Protein AF-A0A285Q6H0-F1 (afdb_monomer_lite)

Secondary structure (DSSP, 8-state):
-------HHHHHHH-TT---EEEEEE-TTS-EEEEEE-GGGHHHHHTT--

Radius of gyration: 13.18 Å; chains: 1; bounding box: 30×27×30 Å

Structure (mmCIF, N/CA/C/O backbone):
data_AF-A0A285Q6H0-F1
#
_entry.id   AF-A0A285Q6H0-F1
#
loop_
_atom_site.group_PDB
_atom_site.id
_atom_site.type_symbol
_atom_site.label_atom_id
_atom_site.label_alt_id
_atom_site.label_comp_id
_atom_site.label_asym_id
_atom_site.label_entity_id
_atom_site.label_seq_id
_atom_site.pdbx_PDB_ins_code
_atom_site.Cartn_x
_atom_site.Cartn_y
_atom_site.Cartn_z
_atom_site.occupancy
_atom_site.B_iso_or_equiv
_atom_site.auth_seq_id
_atom_site.auth_comp_id
_atom_site.auth_asym_id
_atom_site.auth_atom_id
_atom_site.pdbx_PDB_model_num
ATOM 1 N N . MET A 1 1 ? -18.209 -12.637 -11.529 1.00 42.97 1 MET A N 1
ATOM 2 C CA . MET A 1 1 ? -18.074 -12.651 -10.059 1.00 42.97 1 MET A CA 1
ATOM 3 C C . MET A 1 1 ? -17.840 -11.223 -9.585 1.00 42.97 1 MET A C 1
ATOM 5 O O . MET A 1 1 ? -16.889 -10.615 -10.044 1.00 42.97 1 MET A O 1
ATOM 9 N N . GLY A 1 2 ? -18.743 -10.693 -8.754 1.00 44.75 2 GLY A N 1
ATOM 10 C CA . GLY A 1 2 ? -18.526 -9.535 -7.876 1.00 44.75 2 GLY A CA 1
ATOM 11 C C . GLY A 1 2 ? -18.222 -8.161 -8.487 1.00 44.75 2 GLY A C 1
ATOM 12 O O . GLY A 1 2 ? -17.170 -7.609 -8.200 1.00 44.75 2 GLY A O 1
ATOM 13 N N . THR A 1 3 ? -19.166 -7.525 -9.189 1.00 49.56 3 THR A N 1
ATOM 14 C CA . THR A 1 3 ? -19.218 -6.047 -9.241 1.00 49.56 3 THR A CA 1
ATOM 15 C C . THR A 1 3 ? -19.981 -5.526 -8.020 1.00 49.56 3 THR A C 1
ATOM 17 O O . THR A 1 3 ? -21.042 -4.921 -8.135 1.00 49.56 3 THR A O 1
ATOM 20 N N . GLY A 1 4 ? -19.479 -5.832 -6.825 1.00 52.44 4 GLY A N 1
ATOM 21 C CA . GLY A 1 4 ? -19.863 -5.122 -5.611 1.00 52.44 4 GLY A CA 1
ATOM 22 C C . GLY A 1 4 ? -18.828 -4.032 -5.408 1.00 52.44 4 GLY A C 1
ATOM 23 O O . GLY A 1 4 ? -17.805 -4.291 -4.783 1.00 52.44 4 GLY A O 1
ATOM 24 N N . SER A 1 5 ? -19.019 -2.855 -6.007 1.00 60.59 5 SER A N 1
ATOM 25 C CA . SER A 1 5 ? -18.088 -1.741 -5.814 1.00 60.59 5 SER A CA 1
ATOM 26 C C . SER A 1 5 ? -18.216 -1.233 -4.378 1.00 60.59 5 SER A C 1
ATOM 28 O O . SER A 1 5 ? -19.009 -0.337 -4.088 1.00 60.59 5 SER A O 1
ATOM 30 N N . VAL A 1 6 ? -17.471 -1.838 -3.457 1.00 68.06 6 VAL A N 1
ATOM 31 C CA . VAL A 1 6 ? -17.282 -1.288 -2.116 1.00 68.06 6 VAL A CA 1
ATOM 32 C C . VAL A 1 6 ? -16.494 0.004 -2.292 1.00 68.06 6 VAL A C 1
ATOM 34 O O . VAL A 1 6 ? -15.418 0.004 -2.892 1.00 68.06 6 VAL A O 1
ATOM 37 N N . SER A 1 7 ? -17.048 1.125 -1.829 1.00 81.31 7 SER A N 1
ATOM 38 C CA . SER A 1 7 ? -16.318 2.389 -1.864 1.00 81.31 7 SER A CA 1
ATOM 39 C C . SER A 1 7 ? -15.093 2.290 -0.959 1.00 81.31 7 SER A C 1
ATOM 41 O O . SER A 1 7 ? -15.137 1.651 0.094 1.00 81.31 7 SER A O 1
ATOM 43 N N . THR A 1 8 ? -13.996 2.944 -1.341 1.00 81.25 8 THR A N 1
ATOM 44 C CA . THR A 1 8 ? -12.779 3.001 -0.520 1.00 81.25 8 THR A CA 1
ATOM 45 C C . THR A 1 8 ? -13.100 3.437 0.912 1.00 81.25 8 THR A C 1
ATOM 47 O O . THR A 1 8 ? -12.597 2.846 1.857 1.00 81.25 8 THR A O 1
ATOM 50 N N . ASP A 1 9 ? -14.018 4.390 1.088 1.00 83.75 9 ASP A N 1
ATOM 51 C CA . ASP A 1 9 ? -14.472 4.845 2.404 1.00 83.75 9 ASP A CA 1
ATOM 52 C C . ASP A 1 9 ? -15.157 3.742 3.227 1.00 83.75 9 ASP A C 1
ATOM 54 O O . ASP A 1 9 ? -14.938 3.643 4.434 1.00 83.75 9 ASP A O 1
ATOM 58 N N . ALA A 1 10 ? -15.985 2.905 2.593 1.00 87.06 10 ALA A N 1
ATOM 59 C CA . ALA A 1 10 ? -16.629 1.779 3.264 1.00 87.06 10 ALA A CA 1
ATOM 60 C C . ALA A 1 10 ? -15.602 0.716 3.677 1.00 87.06 10 ALA A C 1
ATOM 62 O O . ALA A 1 10 ? -15.688 0.187 4.783 1.00 87.06 10 ALA A O 1
ATOM 63 N N . PHE A 1 11 ? -14.600 0.462 2.832 1.00 87.94 11 PHE A N 1
ATOM 64 C CA . PHE A 1 11 ? -13.496 -0.443 3.149 1.00 87.94 11 PHE A CA 1
ATOM 65 C C . PHE A 1 11 ? -12.661 0.071 4.331 1.00 87.94 11 PHE A C 1
ATOM 67 O O . PHE A 1 11 ? -12.433 -0.661 5.288 1.00 87.94 11 PHE A O 1
ATOM 74 N N . LEU A 1 12 ? -12.274 1.349 4.323 1.00 88.38 12 LEU A N 1
ATOM 75 C CA . LEU A 1 12 ? -11.483 1.946 5.405 1.00 88.38 12 LEU A CA 1
ATOM 76 C C . LEU A 1 12 ? -12.228 1.949 6.748 1.00 88.38 12 LEU A C 1
ATOM 78 O O . LEU A 1 12 ? -11.618 1.717 7.786 1.00 88.38 12 LEU A O 1
ATOM 82 N N . LYS A 1 13 ? -13.549 2.168 6.741 1.00 88.81 13 LYS A N 1
ATOM 83 C CA . LYS A 1 13 ? -14.373 2.085 7.961 1.00 88.81 13 LYS A CA 1
ATOM 84 C C . LYS A 1 13 ? -14.508 0.661 8.499 1.00 88.81 13 LYS A C 1
ATOM 86 O O . LYS A 1 13 ? -14.629 0.495 9.708 1.00 88.81 13 LYS A O 1
ATOM 91 N N . ALA A 1 14 ? -14.527 -0.340 7.619 1.00 92.75 14 ALA A N 1
ATOM 92 C CA . ALA A 1 14 ? -14.635 -1.745 8.007 1.00 92.75 14 ALA A CA 1
ATOM 93 C C . ALA A 1 14 ? -13.330 -2.311 8.596 1.00 92.75 14 ALA A C 1
ATOM 95 O O . ALA A 1 14 ? -13.385 -3.313 9.303 1.00 92.75 14 ALA A O 1
ATOM 96 N N . HIS A 1 15 ? -12.193 -1.659 8.331 1.00 91.94 15 HIS A N 1
ATOM 97 C CA . HIS A 1 15 ? -10.855 -2.120 8.709 1.00 91.94 15 HIS A CA 1
ATOM 98 C C . HIS A 1 15 ? -10.065 -1.047 9.481 1.00 91.94 15 HIS A C 1
ATOM 100 O O . HIS A 1 15 ? -9.071 -0.523 8.968 1.00 91.94 15 HIS A O 1
ATOM 106 N N . PRO A 1 16 ? -10.485 -0.678 10.708 1.00 91.81 16 PRO A N 1
ATOM 107 C CA . PRO A 1 16 ? -9.787 0.321 11.523 1.00 91.81 16 PRO A CA 1
ATOM 108 C C . PRO A 1 16 ? -8.374 -0.111 11.955 1.00 91.81 16 PRO A C 1
ATOM 110 O O . PRO A 1 16 ? -7.571 0.729 12.351 1.00 91.81 16 PRO A O 1
ATOM 113 N N . GLU A 1 17 ? -8.054 -1.404 11.884 1.00 95.19 17 GLU A N 1
ATOM 114 C CA . GLU A 1 17 ? -6.725 -1.962 12.143 1.00 95.19 17 GLU A CA 1
ATOM 115 C C . GLU A 1 17 ? -5.707 -1.669 11.032 1.00 95.19 17 GLU A C 1
ATOM 117 O O . GLU A 1 17 ? -4.511 -1.906 11.214 1.00 95.19 17 GLU A O 1
ATOM 122 N N . LEU A 1 18 ? -6.160 -1.177 9.875 1.00 92.62 18 LEU A N 1
ATOM 123 C CA . LEU A 1 18 ? -5.302 -0.879 8.739 1.00 92.62 18 LEU A CA 1
ATOM 124 C C . LEU A 1 18 ? -4.355 0.281 9.075 1.00 92.62 18 LEU A C 1
ATOM 126 O O . LEU A 1 18 ? -4.765 1.432 9.177 1.00 92.62 18 LEU A O 1
ATOM 130 N N . GLN A 1 19 ? -3.066 -0.021 9.206 1.00 93.06 19 GLN A N 1
ATOM 131 C CA . GLN A 1 19 ? -2.054 0.979 9.563 1.00 93.06 19 GLN A CA 1
ATOM 132 C C . GLN A 1 19 ? -1.475 1.698 8.344 1.00 93.06 19 GLN A C 1
ATOM 134 O O . GLN A 1 19 ? -1.079 2.857 8.431 1.00 93.06 19 GLN A O 1
ATOM 139 N N . PHE A 1 20 ? -1.402 1.008 7.203 1.00 94.25 20 PHE A N 1
ATOM 140 C CA . PHE A 1 20 ? -0.712 1.505 6.020 1.00 94.25 20 PHE A CA 1
ATOM 141 C C . PHE A 1 20 ? -1.353 1.014 4.728 1.00 94.25 20 PHE A C 1
ATOM 143 O O . PHE A 1 20 ? -1.965 -0.052 4.680 1.00 94.25 20 PHE A O 1
ATOM 150 N N . VAL A 1 21 ? -1.126 1.777 3.663 1.00 92.25 21 VAL A N 1
ATOM 151 C CA . VAL A 1 21 ? -1.470 1.423 2.287 1.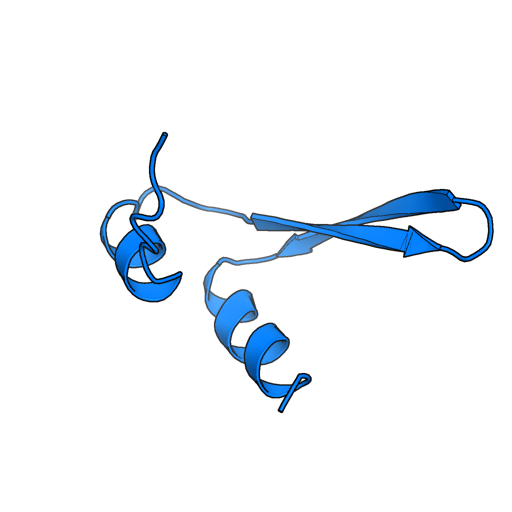00 92.25 21 VAL A CA 1
ATOM 152 C C . VAL A 1 21 ? -0.238 1.594 1.411 1.00 92.25 21 VAL A C 1
ATOM 154 O O . VAL A 1 21 ? 0.445 2.615 1.486 1.00 92.25 21 VAL A O 1
ATOM 157 N N . ASP A 1 22 ? 0.034 0.612 0.559 1.00 93.44 22 ASP A N 1
ATOM 158 C CA . ASP A 1 22 ? 1.110 0.692 -0.424 1.00 93.44 22 ASP A CA 1
ATOM 159 C C . ASP A 1 22 ? 0.550 1.195 -1.761 1.00 93.44 22 ASP A C 1
ATOM 161 O O . ASP A 1 22 ? -0.261 0.536 -2.409 1.00 93.44 22 ASP A O 1
ATOM 165 N N . LEU A 1 23 ? 0.974 2.390 -2.175 1.00 91.56 23 LEU A N 1
ATOM 166 C CA . LEU A 1 23 ? 0.682 2.946 -3.495 1.00 91.56 23 LEU A CA 1
ATOM 167 C C . LEU A 1 23 ? 1.716 2.425 -4.486 1.00 91.56 23 LEU A C 1
ATOM 169 O O . LEU A 1 23 ? 2.904 2.675 -4.295 1.00 91.56 23 LEU A O 1
ATOM 173 N N . LEU A 1 24 ? 1.277 1.736 -5.537 1.00 93.00 24 LEU A N 1
ATOM 174 C CA . LEU A 1 24 ? 2.148 1.138 -6.548 1.00 93.00 24 LEU A CA 1
ATOM 175 C C . LEU A 1 24 ? 1.919 1.812 -7.901 1.00 93.00 24 LEU A C 1
ATOM 177 O O . LEU A 1 24 ? 0.793 1.837 -8.393 1.00 93.00 24 LEU A O 1
ATOM 181 N N . ILE A 1 25 ? 2.980 2.347 -8.503 1.00 91.31 25 ILE A N 1
ATOM 182 C CA . ILE A 1 25 ? 2.928 2.998 -9.816 1.00 91.31 25 ILE A CA 1
ATOM 183 C C . ILE A 1 25 ? 4.093 2.477 -10.670 1.00 91.31 25 ILE A C 1
ATOM 185 O O . ILE A 1 25 ? 5.245 2.593 -10.244 1.00 91.31 25 ILE A O 1
ATOM 189 N N . PRO A 1 26 ? 3.837 1.899 -11.854 1.00 93.62 26 PRO A N 1
ATOM 190 C CA . PRO A 1 26 ? 4.894 1.561 -12.798 1.00 93.62 26 PRO A CA 1
ATOM 191 C C . PRO A 1 26 ? 5.455 2.820 -13.471 1.00 93.62 26 PRO A C 1
ATOM 193 O O . PRO A 1 26 ? 4.706 3.731 -13.822 1.00 93.62 26 PRO A O 1
ATOM 196 N N . ASP A 1 27 ? 6.772 2.871 -13.665 1.00 92.25 27 ASP A N 1
ATOM 197 C CA . ASP A 1 27 ? 7.406 3.878 -14.516 1.00 92.25 27 ASP A CA 1
ATOM 198 C C . ASP A 1 27 ? 7.386 3.480 -16.004 1.00 92.25 27 ASP A C 1
ATOM 200 O O . ASP A 1 27 ? 6.907 2.408 -16.380 1.00 92.25 27 ASP A O 1
ATOM 204 N N . ILE A 1 28 ? 7.906 4.360 -16.867 1.00 95.19 28 ILE A N 1
ATOM 205 C CA . ILE A 1 28 ? 7.928 4.164 -18.328 1.00 95.19 28 ILE A CA 1
ATOM 206 C C . ILE A 1 28 ? 8.719 2.927 -18.776 1.00 95.19 28 ILE A C 1
ATOM 208 O O . ILE A 1 28 ? 8.497 2.430 -19.876 1.00 95.19 28 ILE A O 1
ATOM 212 N N . ASN A 1 29 ? 9.622 2.423 -17.934 1.00 95.75 29 ASN A N 1
ATOM 213 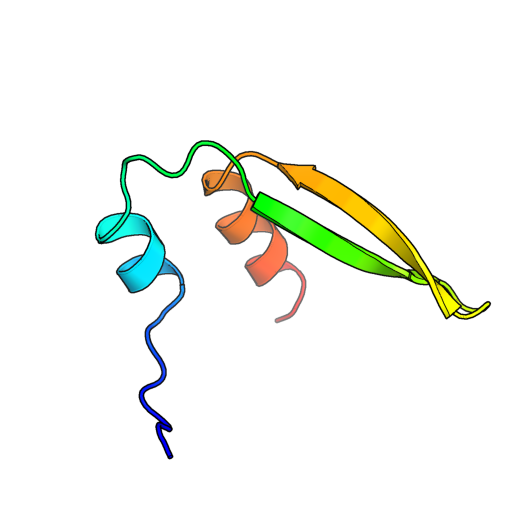C CA . ASN A 1 29 ? 10.409 1.224 -18.205 1.00 95.75 29 ASN A CA 1
ATOM 214 C C . ASN A 1 29 ? 9.742 -0.035 -17.623 1.00 95.75 29 ASN A C 1
ATOM 216 O O . ASN A 1 29 ? 10.341 -1.108 -17.628 1.00 95.75 29 ASN A O 1
ATOM 220 N N . GLY A 1 30 ? 8.519 0.089 -17.092 1.00 93.12 30 GLY A N 1
ATOM 221 C CA . GLY A 1 30 ? 7.776 -0.998 -16.460 1.00 93.12 30 GLY A CA 1
ATOM 222 C C . GLY A 1 30 ? 8.222 -1.309 -15.031 1.00 93.12 30 GLY A C 1
ATOM 223 O O . GLY A 1 30 ? 7.774 -2.306 -14.463 1.00 93.12 30 GLY A O 1
ATOM 224 N N . ILE A 1 31 ? 9.081 -0.486 -14.420 1.00 96.12 31 ILE A N 1
ATOM 225 C CA . ILE A 1 31 ? 9.533 -0.714 -13.045 1.00 96.12 31 ILE A CA 1
ATOM 226 C C . ILE A 1 31 ? 8.469 -0.194 -12.082 1.00 96.12 31 ILE A C 1
ATOM 228 O O . ILE A 1 31 ? 8.176 1.000 -12.043 1.00 96.12 31 ILE A O 1
ATOM 232 N N . VAL A 1 32 ? 7.916 -1.087 -11.262 1.00 95.38 32 VAL A N 1
ATOM 233 C CA . VAL A 1 32 ? 6.944 -0.725 -10.224 1.00 95.38 32 VAL A CA 1
ATOM 234 C C . VAL A 1 32 ? 7.650 -0.035 -9.061 1.00 95.38 32 VAL A C 1
ATOM 236 O O . VAL A 1 32 ? 8.530 -0.608 -8.418 1.00 95.38 32 VAL A O 1
ATOM 239 N N . ARG A 1 33 ? 7.233 1.196 -8.760 1.00 93.25 33 ARG A N 1
ATOM 240 C CA . ARG A 1 33 ? 7.680 1.963 -7.595 1.00 93.25 33 ARG A CA 1
ATOM 241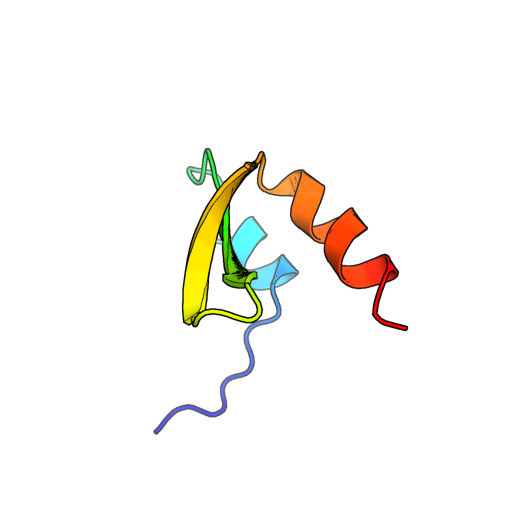 C C . ARG A 1 33 ? 6.557 2.035 -6.574 1.00 93.25 33 ARG A C 1
ATOM 243 O O . ARG A 1 33 ? 5.420 2.360 -6.909 1.00 93.25 33 ARG A O 1
ATOM 250 N N . GLY A 1 34 ? 6.901 1.717 -5.331 1.00 93.50 34 GLY A N 1
ATOM 251 C CA . GLY A 1 34 ? 5.979 1.720 -4.207 1.00 93.50 34 GLY A CA 1
ATOM 252 C C . GLY A 1 34 ? 6.206 2.901 -3.271 1.00 93.50 34 GLY A C 1
ATOM 253 O O . GLY A 1 34 ? 7.348 3.287 -3.021 1.00 93.50 34 GLY A O 1
ATOM 254 N N . LYS A 1 35 ? 5.129 3.439 -2.698 1.00 93.31 35 LYS A N 1
ATOM 255 C CA . LYS A 1 35 ? 5.184 4.316 -1.526 1.00 93.31 35 LYS A CA 1
ATOM 256 C C . LYS A 1 35 ? 4.167 3.859 -0.491 1.00 93.31 35 LYS A C 1
ATOM 258 O O . LYS A 1 35 ? 2.970 3.854 -0.765 1.00 93.31 35 LYS A O 1
ATOM 263 N N . ARG A 1 36 ? 4.647 3.557 0.714 1.00 94.88 36 ARG A N 1
ATOM 264 C CA . ARG A 1 36 ? 3.793 3.306 1.873 1.00 94.88 36 ARG A CA 1
ATOM 265 C C . ARG A 1 36 ? 3.265 4.622 2.433 1.00 94.88 36 ARG A C 1
ATOM 267 O O . ARG A 1 36 ? 4.042 5.550 2.665 1.00 94.88 36 ARG A O 1
ATOM 274 N N . VAL A 1 37 ? 1.958 4.713 2.635 1.00 93.31 37 VAL A N 1
ATOM 275 C CA . VAL A 1 37 ? 1.277 5.899 3.165 1.00 93.31 37 VAL A CA 1
ATOM 276 C C . VAL A 1 37 ? 0.270 5.517 4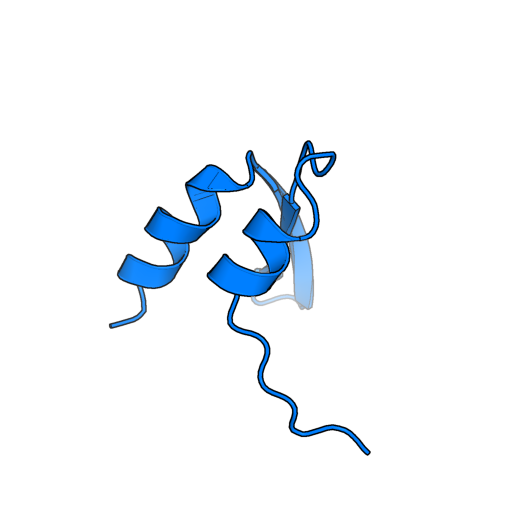.243 1.00 93.31 37 VAL A C 1
ATOM 278 O O . VAL A 1 37 ? -0.156 4.368 4.330 1.00 93.31 37 VAL A O 1
ATOM 281 N N . ASP A 1 38 ? -0.118 6.498 5.050 1.00 92.94 38 ASP A N 1
ATOM 282 C CA . ASP A 1 38 ? -1.258 6.379 5.957 1.00 92.94 38 ASP A CA 1
ATOM 283 C C . ASP A 1 38 ? -2.577 6.291 5.155 1.00 92.94 38 ASP A C 1
ATOM 285 O O . ASP A 1 38 ? -2.697 6.980 4.132 1.00 92.94 38 ASP A O 1
ATOM 289 N N . PRO A 1 39 ? -3.578 5.499 5.587 1.00 90.56 39 PRO A N 1
ATOM 290 C CA . PRO A 1 39 ? -4.850 5.375 4.874 1.00 90.56 39 PRO A CA 1
ATOM 291 C C . PRO A 1 39 ? -5.564 6.710 4.605 1.00 90.56 39 PRO A C 1
ATOM 293 O O . PRO A 1 39 ? -6.211 6.861 3.567 1.00 90.56 39 PRO A O 1
ATOM 296 N N . SER A 1 40 ? -5.401 7.719 5.470 1.00 87.19 40 SER A N 1
ATOM 297 C CA . SER A 1 40 ? -5.967 9.062 5.266 1.00 87.19 40 SER A CA 1
ATOM 298 C C . SER A 1 40 ? -5.408 9.780 4.029 1.00 87.19 40 SER A C 1
ATOM 300 O O . SER A 1 40 ? -6.072 10.653 3.463 1.00 87.19 40 SER A O 1
ATOM 302 N N . ALA A 1 41 ? -4.22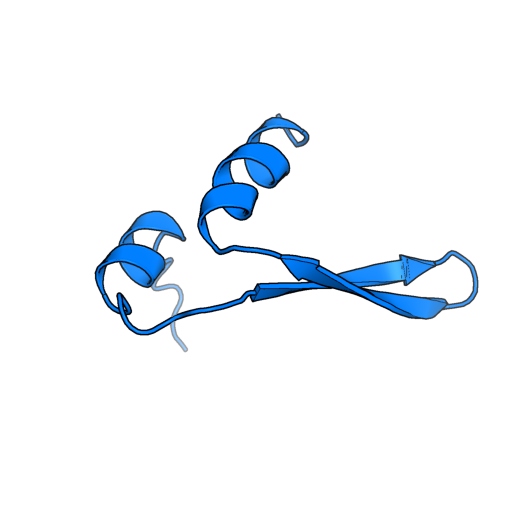1 9.395 3.543 1.00 86.81 41 ALA A N 1
ATOM 303 C CA . ALA A 1 41 ? -3.629 9.958 2.331 1.00 86.81 41 ALA A CA 1
ATOM 304 C C . ALA A 1 41 ? -4.405 9.582 1.058 1.00 86.81 41 ALA A C 1
ATOM 306 O O . ALA A 1 41 ? -4.316 10.308 0.064 1.00 86.81 41 ALA A O 1
ATOM 307 N N . LEU A 1 42 ? -5.202 8.505 1.079 1.00 83.56 42 LEU A N 1
ATOM 308 C CA . LEU A 1 42 ? -6.011 8.082 -0.070 1.00 83.56 42 LEU A CA 1
ATOM 309 C C . LEU A 1 42 ? -7.047 9.134 -0.485 1.00 83.56 42 LEU A C 1
ATOM 311 O O . LEU A 1 42 ? -7.321 9.287 -1.676 1.00 83.56 42 LEU A O 1
ATOM 315 N N . LEU A 1 43 ? -7.552 9.925 0.467 1.00 75.38 43 LEU A N 1
ATOM 316 C CA . LEU A 1 43 ? -8.470 11.034 0.188 1.00 75.38 43 LEU A CA 1
ATOM 317 C C . LEU A 1 43 ? -7.822 12.105 -0.702 1.00 75.38 43 LEU A C 1
ATOM 319 O O . LEU A 1 43 ? -8.480 12.668 -1.574 1.00 75.38 43 LEU A O 1
ATOM 323 N N . LYS A 1 44 ? -6.517 12.354 -0.521 1.00 70.44 44 LYS A N 1
ATOM 324 C CA . LYS A 1 44 ? -5.756 13.327 -1.320 1.00 70.44 44 LYS A CA 1
ATOM 325 C C . LYS A 1 44 ? -5.430 12.796 -2.713 1.00 70.44 44 LYS A C 1
ATOM 327 O O . LYS A 1 44 ? -5.524 13.545 -3.677 1.00 70.44 44 LYS A O 1
ATOM 332 N N . VAL A 1 45 ? -5.075 11.514 -2.824 1.00 66.56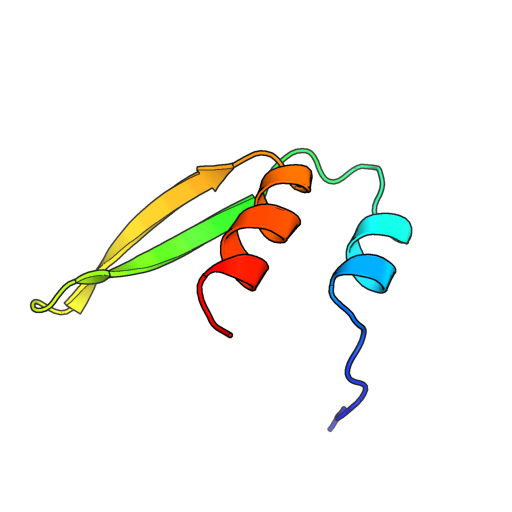 45 VAL A N 1
ATOM 333 C CA . VAL A 1 45 ? -4.765 10.877 -4.118 1.00 66.56 45 VAL A CA 1
ATOM 334 C C . VAL A 1 45 ? -5.991 10.869 -5.033 1.00 66.56 45 VAL A C 1
ATOM 336 O O . VAL A 1 45 ? -5.869 11.157 -6.219 1.00 66.56 45 VAL A O 1
ATOM 339 N N . ARG A 1 46 ? -7.187 10.621 -4.485 1.00 60.22 46 ARG A N 1
ATOM 340 C CA . ARG A 1 46 ? -8.441 10.664 -5.252 1.00 60.22 46 ARG A CA 1
ATOM 341 C C . ARG A 1 46 ? -8.730 12.047 -5.857 1.00 60.22 46 ARG A C 1
ATOM 343 O O . ARG A 1 46 ? -9.238 12.112 -6.970 1.00 60.22 46 ARG A O 1
ATOM 350 N N . ALA A 1 47 ? -8.409 13.134 -5.154 1.00 54.59 47 ALA A N 1
ATOM 351 C CA . ALA A 1 47 ? -8.708 14.502 -5.595 1.00 54.59 47 ALA A CA 1
ATOM 352 C C . ALA A 1 47 ? -7.851 14.989 -6.783 1.00 54.59 47 ALA A C 1
ATOM 354 O O . ALA A 1 47 ? -8.181 16.005 -7.382 1.00 54.59 47 ALA A O 1
ATOM 355 N N . LEU A 1 48 ? -6.772 14.277 -7.128 1.00 50.91 48 LEU A N 1
ATOM 356 C CA . LEU A 1 48 ? -5.903 14.603 -8.267 1.00 50.91 48 LEU A CA 1
ATOM 357 C C . LEU A 1 48 ? -6.385 14.010 -9.606 1.00 50.91 48 LEU A C 1
ATOM 359 O O . LEU A 1 48 ? -5.803 14.328 -10.636 1.00 50.91 48 LEU A O 1
ATOM 363 N N . ASN A 1 49 ? -7.431 13.175 -9.599 1.00 46.12 49 ASN A N 1
ATOM 364 C CA . ASN A 1 49 ? -7.944 12.469 -10.783 1.00 46.12 49 ASN A CA 1
ATOM 365 C C . ASN A 1 49 ? -9.357 12.925 -11.203 1.00 46.12 49 ASN A C 1
ATOM 367 O O . ASN A 1 49 ? -10.108 12.122 -11.759 1.00 46.12 49 ASN A O 1
ATOM 371 N N . ASN A 1 50 ? -9.732 14.176 -10.912 1.00 43.12 50 ASN A N 1
ATOM 372 C CA . ASN A 1 50 ? -11.031 14.750 -11.278 1.00 43.12 50 ASN A CA 1
ATOM 373 C C . ASN A 1 50 ? -10.870 15.915 -12.255 1.00 43.12 50 ASN A C 1
ATOM 375 O O . ASN A 1 50 ? -10.051 16.809 -11.946 1.00 43.12 50 ASN A O 1
#

Sequence (50 aa):
MGTGSVSTDAFLKAHPELQFVDLLIPDINGIVRGKRVDPSALLKVRALNN

Foldseek 3Di:
DDPPPQDLVNVCVVCVVDQWDWDWDADPVRDIDIDIDGSVCVVVVVVVPD

pLDDT: mean 81.36, std 17.01, range [42.97, 96.12]